Protein AF-A0A2G8KS24-F1 (afdb_monomer)

Structure (mmCIF, N/CA/C/O backbone):
data_AF-A0A2G8KS24-F1
#
_entry.id   AF-A0A2G8KS24-F1
#
loop_
_atom_site.group_PDB
_atom_site.id
_atom_site.type_symbol
_atom_site.label_atom_id
_atom_site.label_alt_id
_atom_site.label_comp_id
_atom_site.label_asym_id
_atom_site.label_entity_id
_atom_site.label_seq_id
_atom_site.pdbx_PDB_ins_code
_atom_site.Cartn_x
_atom_site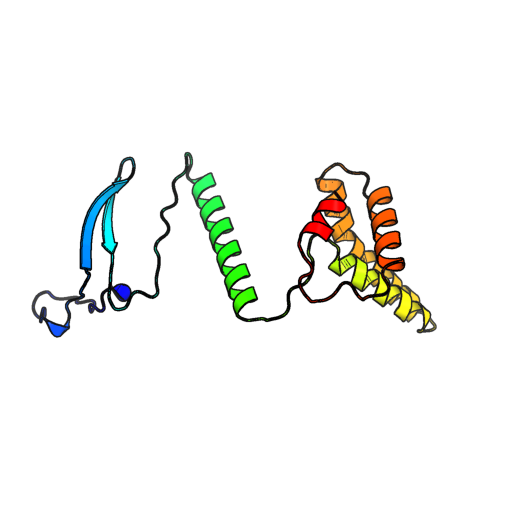.Cartn_y
_atom_site.Cartn_z
_atom_site.occupancy
_atom_site.B_iso_or_equiv
_atom_site.auth_seq_id
_atom_site.auth_comp_id
_atom_site.auth_asym_id
_atom_site.auth_atom_id
_atom_site.pdbx_PDB_model_num
ATOM 1 N N . MET A 1 1 ? 21.037 -9.238 -18.246 1.00 64.38 1 MET A N 1
ATOM 2 C CA . MET A 1 1 ? 21.876 -10.441 -18.460 1.00 64.38 1 MET A CA 1
ATOM 3 C C . MET A 1 1 ? 21.274 -11.702 -17.859 1.00 64.38 1 MET A C 1
ATOM 5 O O . MET A 1 1 ? 21.078 -12.634 -18.621 1.00 64.38 1 MET A O 1
ATOM 9 N N . GLN A 1 2 ? 20.904 -11.732 -16.567 1.00 81.25 2 GLN A N 1
ATOM 10 C CA . GLN A 1 2 ? 20.284 -12.927 -15.958 1.00 81.25 2 GLN A CA 1
ATOM 11 C C . GLN A 1 2 ? 19.044 -13.430 -16.716 1.00 81.25 2 GLN A C 1
ATOM 13 O O . GLN A 1 2 ? 18.922 -14.624 -16.936 1.00 81.25 2 GLN A O 1
ATOM 18 N N . ALA A 1 3 ? 18.172 -12.531 -17.190 1.00 85.44 3 ALA A N 1
ATOM 19 C CA . ALA A 1 3 ? 16.996 -12.914 -17.979 1.00 85.44 3 ALA A CA 1
ATOM 20 C C . ALA A 1 3 ? 17.349 -13.671 -19.278 1.00 85.44 3 ALA A C 1
ATOM 22 O O . ALA A 1 3 ? 16.632 -14.590 -19.663 1.00 85.44 3 ALA A O 1
ATOM 23 N N . CYS A 1 4 ? 18.466 -13.316 -19.922 1.00 86.19 4 CYS A N 1
ATOM 24 C CA . CYS A 1 4 ? 18.961 -13.959 -21.145 1.00 86.19 4 CYS A CA 1
ATOM 25 C C . CYS A 1 4 ? 19.867 -15.170 -20.860 1.00 86.19 4 CYS A C 1
ATOM 27 O O . CYS A 1 4 ? 20.240 -15.870 -21.792 1.00 86.19 4 CYS A O 1
ATOM 29 N N . GLY A 1 5 ? 20.259 -15.406 -19.602 1.00 86.31 5 GLY A N 1
ATOM 30 C CA . GLY A 1 5 ? 21.168 -16.491 -19.209 1.00 86.31 5 GLY A CA 1
ATOM 31 C C . GLY A 1 5 ? 22.657 -16.260 -19.508 1.00 86.31 5 GLY A C 1
ATOM 32 O O . GLY A 1 5 ? 23.452 -17.161 -19.278 1.00 86.31 5 GLY A O 1
ATOM 33 N N . GLY A 1 6 ? 23.048 -15.073 -19.987 1.00 88.12 6 GLY A N 1
ATOM 34 C CA . GLY A 1 6 ? 24.447 -14.758 -20.308 1.00 88.12 6 GLY A CA 1
ATOM 35 C C . GLY A 1 6 ? 25.299 -14.429 -19.076 1.00 88.12 6 GLY A C 1
ATOM 36 O O . GLY A 1 6 ? 24.795 -13.881 -18.088 1.00 88.12 6 GLY A O 1
ATOM 37 N N . ALA A 1 7 ? 26.601 -14.715 -19.152 1.00 87.50 7 ALA A N 1
ATOM 38 C CA . ALA A 1 7 ? 27.572 -14.421 -18.101 1.00 87.50 7 ALA A CA 1
ATOM 39 C C . ALA A 1 7 ? 28.288 -13.082 -18.349 1.00 87.50 7 ALA A C 1
ATOM 41 O O . ALA A 1 7 ? 28.687 -12.765 -19.467 1.00 87.50 7 ALA A O 1
ATOM 42 N N . ILE A 1 8 ? 28.488 -12.295 -17.286 1.00 88.69 8 ILE A N 1
ATOM 43 C CA . ILE A 1 8 ? 29.235 -11.033 -17.369 1.00 88.69 8 ILE A CA 1
ATOM 44 C C . ILE A 1 8 ? 30.724 -11.362 -17.517 1.00 88.69 8 ILE A C 1
ATOM 46 O O . ILE A 1 8 ? 31.313 -11.966 -16.623 1.00 88.69 8 ILE A O 1
ATOM 50 N N . GLN A 1 9 ? 31.327 -10.941 -18.627 1.00 87.94 9 GLN A N 1
ATOM 51 C CA . GLN A 1 9 ? 32.757 -11.096 -18.900 1.00 87.94 9 GLN A CA 1
ATOM 52 C C . GLN A 1 9 ? 33.467 -9.742 -18.825 1.00 87.94 9 GLN A C 1
ATOM 54 O O . GLN A 1 9 ? 32.938 -8.728 -19.276 1.00 87.94 9 GLN A O 1
ATOM 59 N N . THR A 1 10 ? 34.672 -9.723 -18.255 1.00 89.25 10 THR A N 1
ATOM 60 C CA . THR A 1 10 ? 35.507 -8.513 -18.128 1.00 89.25 10 THR A CA 1
ATOM 61 C C . THR A 1 10 ? 36.559 -8.394 -19.229 1.00 89.25 10 THR A C 1
ATOM 63 O O . THR A 1 10 ? 37.053 -7.298 -19.484 1.00 89.25 10 THR A O 1
ATOM 66 N N . SER A 1 11 ? 36.898 -9.505 -19.890 1.00 87.69 11 SER A N 1
ATOM 67 C CA . SER A 1 11 ? 37.830 -9.561 -21.016 1.00 87.69 11 SER A CA 1
ATOM 68 C C . SER A 1 11 ? 37.153 -10.182 -22.233 1.00 87.69 11 SER A C 1
ATOM 70 O O . SER A 1 11 ? 36.388 -11.135 -22.119 1.00 87.69 11 SER A O 1
ATOM 72 N N . VAL A 1 12 ? 37.481 -9.662 -23.413 1.00 85.06 12 VAL A N 1
ATOM 73 C CA . VAL A 1 12 ? 36.996 -10.173 -24.706 1.00 85.06 12 VAL A CA 1
ATOM 74 C C . VAL A 1 12 ? 37.672 -11.480 -25.130 1.00 85.06 12 VAL A C 1
ATOM 76 O O . VAL A 1 12 ? 37.197 -12.154 -26.036 1.00 85.06 12 VAL A O 1
ATOM 79 N N . GLN A 1 13 ? 38.773 -11.864 -24.477 1.00 83.50 13 GLN A N 1
ATOM 80 C CA . GLN A 1 13 ? 39.546 -13.059 -24.837 1.00 83.50 13 GLN A CA 1
ATOM 81 C C . GLN A 1 13 ? 38.841 -14.376 -24.468 1.00 83.50 13 GLN A C 1
ATOM 83 O O . GLN A 1 13 ? 39.182 -15.416 -25.020 1.00 83.50 13 GLN A O 1
ATOM 88 N N . SER A 1 14 ? 37.862 -14.339 -23.558 1.00 76.81 14 SER A N 1
ATOM 89 C CA . SER A 1 14 ? 37.116 -15.504 -23.062 1.00 76.81 14 SER A CA 1
ATOM 90 C C . SER A 1 14 ? 35.648 -15.517 -23.511 1.00 76.81 14 SER A C 1
ATOM 92 O O . SER A 1 14 ? 34.782 -15.998 -22.783 1.00 76.81 14 SER A O 1
ATOM 94 N N . MET A 1 15 ? 35.344 -14.976 -24.697 1.00 82.69 15 MET A N 1
ATOM 95 C CA . MET A 1 15 ? 34.001 -15.060 -25.282 1.00 82.69 15 MET A CA 1
ATOM 96 C C . MET A 1 15 ? 33.803 -16.403 -25.991 1.00 82.69 15 MET A C 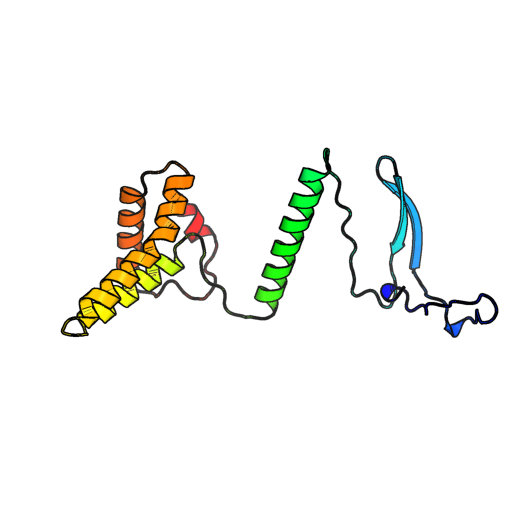1
ATOM 98 O O . MET A 1 15 ? 34.127 -16.551 -27.166 1.00 82.69 15 MET A O 1
ATOM 102 N N . THR A 1 16 ? 33.288 -17.382 -25.255 1.00 85.44 16 THR A N 1
ATOM 103 C CA . THR A 1 16 ? 32.816 -18.669 -25.782 1.00 85.44 16 THR A CA 1
ATOM 104 C C . THR A 1 16 ? 31.289 -18.684 -25.896 1.00 85.44 16 THR A C 1
ATOM 106 O O . THR A 1 16 ? 30.605 -17.901 -25.239 1.00 85.44 16 THR A O 1
ATOM 109 N N . ASP A 1 17 ? 30.728 -19.587 -26.699 1.00 86.38 17 ASP A N 1
ATOM 110 C CA . ASP A 1 17 ? 29.267 -19.683 -26.867 1.00 86.38 17 ASP A CA 1
ATOM 111 C C . ASP A 1 17 ? 28.541 -19.950 -25.535 1.00 86.38 17 ASP A C 1
ATOM 113 O O . ASP A 1 17 ? 27.443 -19.446 -25.312 1.00 86.38 17 ASP A O 1
ATOM 117 N N . ASP A 1 18 ? 29.199 -20.642 -24.600 1.00 85.25 18 ASP A N 1
ATOM 118 C CA . ASP A 1 18 ? 28.665 -20.961 -23.269 1.00 85.25 18 ASP A CA 1
ATOM 119 C C . ASP A 1 18 ? 28.390 -19.727 -22.394 1.00 85.25 18 ASP A C 1
ATOM 121 O O . ASP A 1 18 ? 27.628 -19.807 -21.430 1.00 85.25 18 ASP A O 1
ATOM 125 N N . VAL A 1 19 ? 29.033 -18.587 -22.680 1.00 88.12 19 VAL A N 1
ATOM 126 C CA . VAL A 1 19 ? 28.851 -17.352 -21.899 1.00 88.12 19 VAL A CA 1
ATOM 127 C C . VAL A 1 19 ? 27.799 -16.420 -22.501 1.00 88.12 19 VAL A C 1
ATOM 129 O O . VAL A 1 19 ? 27.430 -15.429 -21.862 1.00 88.12 19 VAL A O 1
ATOM 132 N N . LEU A 1 20 ? 27.306 -16.715 -23.708 1.00 88.69 20 LEU A N 1
ATOM 133 C CA . LEU A 1 20 ? 26.339 -15.881 -24.414 1.00 88.69 20 LEU A CA 1
ATOM 134 C C . LEU A 1 20 ? 24.914 -16.110 -23.898 1.00 88.69 20 LEU A C 1
ATOM 136 O O . LEU A 1 20 ? 24.508 -17.218 -23.560 1.00 88.69 20 LEU A O 1
ATOM 140 N N . GLY A 1 21 ? 24.139 -15.026 -23.836 1.00 89.56 21 GLY A N 1
ATOM 141 C CA . GLY A 1 21 ? 22.714 -15.085 -23.519 1.00 89.56 21 GLY A CA 1
ATOM 142 C C . GLY A 1 21 ? 21.862 -15.187 -24.781 1.00 89.56 21 GLY A C 1
ATOM 143 O O . GLY A 1 21 ? 22.246 -14.676 -25.829 1.00 89.56 21 GLY A O 1
ATOM 144 N N . MET A 1 22 ? 20.680 -15.785 -24.660 1.00 89.44 22 MET A N 1
ATOM 145 C CA . MET A 1 22 ? 19.711 -15.910 -25.750 1.00 89.44 22 MET A CA 1
ATOM 146 C C . MET A 1 22 ? 18.470 -15.049 -25.475 1.00 89.44 22 MET A C 1
ATOM 148 O O . MET A 1 22 ? 18.033 -14.916 -24.330 1.00 89.44 22 MET A O 1
ATOM 152 N N . CYS A 1 23 ? 17.899 -14.468 -26.525 1.00 92.06 23 CYS A N 1
ATOM 153 C CA . CYS A 1 23 ? 16.583 -13.830 -26.529 1.00 92.06 23 CYS A CA 1
ATOM 154 C C . CYS A 1 23 ? 15.890 -14.142 -27.856 1.00 92.06 23 CYS A C 1
ATOM 156 O O . CYS A 1 23 ? 16.566 -14.303 -28.871 1.00 92.06 23 CYS A O 1
ATOM 158 N N . GLU A 1 24 ? 14.564 -14.235 -27.852 1.00 92.69 24 GLU A N 1
ATOM 159 C CA . GLU A 1 24 ? 13.799 -14.480 -29.079 1.00 92.69 24 GLU A CA 1
ATOM 160 C C . GLU A 1 24 ? 13.837 -13.266 -30.006 1.00 92.69 24 GLU A C 1
ATOM 162 O O . GLU A 1 24 ? 14.062 -13.410 -31.206 1.00 92.69 24 GLU A O 1
ATOM 167 N N . ILE A 1 25 ? 13.636 -12.073 -29.443 1.00 92.56 25 ILE A N 1
ATOM 168 C CA . ILE A 1 25 ? 13.537 -10.832 -30.206 1.00 92.56 25 ILE A CA 1
ATOM 169 C C . ILE A 1 25 ? 14.421 -9.774 -29.547 1.00 92.56 25 ILE A C 1
ATOM 171 O O . ILE A 1 25 ? 14.385 -9.557 -28.330 1.00 92.56 25 ILE A O 1
ATOM 175 N N . PHE A 1 26 ? 15.217 -9.118 -30.385 1.00 93.69 26 PHE A N 1
ATOM 176 C CA . PHE A 1 26 ? 16.004 -7.946 -30.043 1.00 93.69 26 PHE A CA 1
ATOM 177 C C . PHE A 1 26 ? 15.635 -6.819 -31.002 1.00 93.69 26 PHE A C 1
ATOM 179 O O . PHE A 1 26 ? 15.861 -6.939 -32.208 1.00 93.69 26 PHE A O 1
ATOM 186 N N . GLU A 1 27 ? 15.079 -5.736 -30.466 1.00 94.19 27 GLU A N 1
ATOM 187 C CA . GLU A 1 27 ? 14.612 -4.595 -31.253 1.00 94.19 27 GLU A CA 1
ATOM 188 C C . GLU A 1 27 ? 15.056 -3.279 -30.606 1.00 94.19 27 GLU A C 1
ATOM 190 O O . GLU A 1 27 ? 14.979 -3.108 -29.388 1.00 94.19 27 GLU A O 1
ATOM 195 N N . GLU A 1 28 ? 15.536 -2.344 -31.429 1.00 94.81 28 GLU A N 1
ATOM 196 C CA . GLU A 1 28 ? 15.741 -0.956 -31.013 1.00 94.81 28 GLU A CA 1
ATOM 197 C C . GLU A 1 28 ? 14.448 -0.183 -31.290 1.00 94.81 28 GLU A C 1
ATOM 199 O O . GLU A 1 28 ? 14.085 0.046 -32.445 1.00 94.81 28 GLU A O 1
ATOM 204 N N . GLU A 1 29 ? 13.763 0.241 -30.232 1.00 94.06 29 GLU A N 1
ATOM 205 C CA . GLU A 1 29 ? 12.562 1.061 -30.334 1.00 94.06 29 GLU A CA 1
ATOM 206 C C . GLU A 1 29 ? 12.829 2.487 -29.855 1.00 94.06 29 GLU A C 1
ATOM 208 O O . GLU A 1 29 ? 13.441 2.727 -28.810 1.00 94.06 29 GLU A O 1
ATOM 213 N N . GLN A 1 30 ? 12.326 3.467 -30.606 1.00 93.25 30 GLN A N 1
ATOM 214 C CA . GLN A 1 30 ? 12.311 4.852 -30.156 1.00 93.25 30 GLN A CA 1
ATOM 215 C C . GLN A 1 30 ? 11.069 5.101 -29.301 1.00 93.25 30 GLN A C 1
ATOM 217 O O . GLN A 1 30 ? 9.942 5.129 -29.799 1.00 93.25 30 GLN A O 1
ATOM 222 N N . ILE A 1 31 ? 11.278 5.352 -28.012 1.00 89.69 31 ILE A N 1
ATOM 223 C CA . ILE A 1 31 ? 10.205 5.624 -27.061 1.00 89.69 31 ILE A CA 1
ATOM 224 C C . ILE A 1 31 ? 10.316 7.089 -26.634 1.00 89.69 31 ILE A C 1
ATOM 226 O O . ILE A 1 31 ? 11.056 7.456 -25.726 1.00 89.69 31 ILE A O 1
ATOM 230 N N . GLY A 1 32 ? 9.536 7.952 -27.288 1.00 87.62 32 GLY A N 1
ATOM 231 C CA . GLY A 1 32 ? 9.621 9.399 -27.079 1.00 87.62 32 GLY A CA 1
ATOM 232 C C . GLY A 1 32 ? 10.884 9.988 -27.715 1.00 87.62 32 GLY A C 1
ATOM 233 O O . GLY A 1 32 ? 11.095 9.846 -28.919 1.00 87.62 32 GLY A O 1
ATOM 234 N N . GLY A 1 33 ? 11.702 10.678 -26.919 1.00 87.38 33 GLY A N 1
ATOM 235 C CA . GLY A 1 33 ? 12.951 11.296 -27.384 1.00 87.38 33 GLY A CA 1
ATOM 236 C C . GLY A 1 33 ? 14.169 10.367 -27.370 1.00 87.38 33 GLY A C 1
ATOM 237 O O . GLY A 1 33 ? 15.195 10.718 -27.946 1.00 87.38 33 GLY A O 1
ATOM 238 N N . GLU A 1 34 ? 14.064 9.197 -26.739 1.00 90.62 34 GLU A N 1
ATOM 239 C CA . GLU A 1 34 ? 15.186 8.289 -26.486 1.00 90.62 34 GLU A CA 1
ATOM 240 C C . GLU A 1 34 ? 14.989 6.941 -27.188 1.00 90.62 34 GLU A C 1
ATOM 242 O O . GLU A 1 34 ? 13.868 6.553 -27.532 1.00 90.62 34 GLU A O 1
ATOM 247 N N . ARG A 1 35 ? 16.096 6.228 -27.417 1.00 94.12 35 ARG A N 1
ATOM 248 C CA . ARG A 1 35 ? 16.104 4.894 -28.025 1.00 94.12 35 ARG A CA 1
ATOM 249 C C . ARG A 1 35 ? 16.402 3.838 -26.976 1.00 94.12 35 ARG A C 1
ATOM 251 O O . ARG A 1 35 ? 17.339 3.987 -26.194 1.00 94.12 35 ARG A O 1
ATOM 258 N N . PHE A 1 36 ? 15.621 2.768 -26.998 1.00 93.62 36 PHE A N 1
ATOM 259 C CA . PHE A 1 36 ? 15.719 1.652 -26.072 1.00 93.62 36 PHE A CA 1
ATOM 260 C C . PHE A 1 36 ? 15.987 0.367 -26.840 1.00 93.62 36 PHE A C 1
ATOM 262 O O . PHE A 1 36 ? 15.330 0.077 -27.833 1.00 93.62 36 PHE A O 1
ATOM 269 N N . ASN A 1 37 ? 16.924 -0.425 -26.330 1.00 93.69 37 ASN A N 1
ATOM 270 C CA . ASN A 1 37 ? 17.190 -1.770 -26.818 1.00 93.69 37 ASN A CA 1
ATOM 271 C C . ASN A 1 37 ? 16.362 -2.760 -25.999 1.00 93.69 37 ASN A C 1
ATOM 273 O O . ASN A 1 37 ? 16.658 -3.006 -24.825 1.00 93.69 37 ASN A O 1
ATOM 277 N N . LEU A 1 38 ? 15.306 -3.292 -26.606 1.00 91.94 38 LEU A N 1
ATOM 278 C CA . LEU A 1 38 ? 14.361 -4.194 -25.970 1.00 91.94 38 LEU A CA 1
ATOM 279 C C . LEU A 1 38 ? 14.742 -5.643 -26.265 1.00 91.94 38 LEU A C 1
ATOM 281 O O . LEU A 1 38 ? 14.893 -6.053 -27.412 1.00 91.94 38 LEU A O 1
ATOM 285 N N . PHE A 1 39 ? 14.871 -6.421 -25.195 1.00 92.31 39 PHE A N 1
ATOM 286 C CA . PHE A 1 39 ? 15.094 -7.860 -25.248 1.00 92.31 39 PHE A CA 1
ATOM 287 C C . PHE A 1 39 ? 13.808 -8.540 -24.787 1.00 92.31 39 PHE A C 1
ATOM 289 O O . PHE A 1 39 ? 13.420 -8.390 -23.624 1.00 92.31 39 PHE A O 1
ATOM 296 N N . THR A 1 40 ? 13.142 -9.272 -25.677 1.00 90.38 40 THR A N 1
ATOM 297 C CA . THR A 1 40 ? 11.907 -9.999 -25.355 1.00 90.38 40 THR A CA 1
ATOM 298 C C . THR A 1 40 ? 12.050 -11.494 -25.651 1.00 90.38 40 THR A C 1
ATOM 300 O O . THR A 1 40 ? 12.942 -11.929 -26.383 1.00 90.38 40 THR A O 1
ATOM 303 N N . GLY A 1 41 ? 11.233 -12.306 -24.972 1.00 88.25 41 GLY A N 1
ATOM 304 C CA . GLY A 1 41 ? 11.303 -13.768 -25.065 1.00 88.25 41 GLY A CA 1
ATOM 305 C C . GLY A 1 41 ? 12.613 -14.362 -24.536 1.00 88.25 41 GLY A C 1
ATOM 306 O O . GLY A 1 41 ? 13.179 -15.279 -25.120 1.00 88.25 41 GLY A O 1
ATOM 307 N N . CYS A 1 42 ? 13.165 -13.819 -23.448 1.00 89.81 42 CYS A N 1
ATOM 308 C CA . CYS A 1 42 ? 14.378 -14.387 -22.862 1.00 89.81 42 CYS A CA 1
ATOM 309 C C . CYS A 1 42 ? 14.042 -15.665 -22.055 1.00 89.81 42 CYS A C 1
ATOM 311 O O . CYS A 1 42 ? 13.155 -15.625 -21.198 1.00 89.81 42 CYS A O 1
ATOM 313 N N . PRO A 1 43 ? 14.764 -16.786 -22.244 1.00 86.44 43 PRO A N 1
ATOM 314 C CA . PRO A 1 43 ? 14.376 -18.099 -21.717 1.00 86.44 43 PRO A CA 1
ATOM 315 C C . PRO A 1 43 ? 14.439 -18.202 -20.186 1.00 86.44 43 PRO A C 1
ATOM 317 O O . PRO A 1 43 ? 13.749 -19.027 -19.591 1.00 86.44 43 PRO A O 1
ATOM 320 N N . GLN A 1 44 ? 15.244 -17.365 -19.525 1.00 87.06 44 GLN A N 1
ATOM 321 C CA . GLN A 1 44 ? 15.339 -17.302 -18.061 1.00 87.06 44 GLN A CA 1
ATOM 322 C C . GLN A 1 44 ? 14.617 -16.076 -17.477 1.00 87.06 44 GLN A C 1
ATOM 324 O O . GLN A 1 44 ? 14.842 -15.713 -16.318 1.00 87.06 44 GLN A O 1
ATOM 329 N N . ALA A 1 45 ? 13.754 -15.410 -18.253 1.00 86.38 45 ALA A N 1
ATOM 330 C CA . ALA A 1 45 ? 13.044 -14.224 -17.799 1.00 86.38 45 ALA A CA 1
ATOM 331 C C . ALA A 1 45 ? 12.107 -14.547 -16.623 1.00 86.38 45 ALA A C 1
ATOM 333 O O . ALA A 1 45 ? 11.051 -15.154 -16.769 1.00 86.38 45 ALA A O 1
ATOM 334 N N . LYS A 1 46 ? 12.488 -14.075 -15.435 1.00 86.56 46 LYS A N 1
ATOM 335 C CA . LYS A 1 46 ? 11.608 -13.931 -14.258 1.00 86.56 46 LYS A CA 1
ATOM 336 C C . LYS A 1 46 ? 11.364 -12.459 -13.921 1.00 86.56 46 LYS A C 1
ATOM 338 O O . LYS A 1 46 ? 10.960 -12.120 -12.813 1.00 86.56 46 LYS A O 1
ATOM 343 N N . THR A 1 47 ? 11.691 -11.585 -14.864 1.00 84.44 47 THR A N 1
ATOM 344 C CA . THR A 1 47 ? 11.745 -10.136 -14.709 1.00 84.44 47 THR A CA 1
ATOM 345 C C . THR A 1 47 ? 10.875 -9.492 -15.771 1.00 84.44 47 THR A C 1
ATOM 347 O O . THR A 1 47 ? 10.872 -9.940 -16.915 1.00 84.44 47 THR A O 1
ATOM 350 N N . CYS A 1 48 ? 10.195 -8.415 -15.405 1.00 88.12 48 CYS A N 1
ATOM 351 C CA . CYS A 1 48 ? 9.561 -7.500 -16.344 1.00 88.12 48 CYS A CA 1
ATOM 352 C C . CYS A 1 48 ? 10.168 -6.107 -16.154 1.00 88.12 48 CYS A C 1
ATOM 354 O O . CYS A 1 48 ? 10.622 -5.776 -15.056 1.00 88.12 48 CYS A O 1
ATOM 356 N N . THR A 1 49 ? 10.183 -5.310 -17.219 1.00 90.25 49 THR A N 1
ATOM 357 C CA . THR A 1 49 ? 10.648 -3.921 -17.188 1.00 90.25 49 THR A CA 1
ATOM 358 C C . THR A 1 49 ? 9.459 -3.015 -17.466 1.00 90.25 49 THR A C 1
ATOM 360 O O . THR A 1 49 ? 8.783 -3.174 -18.479 1.00 90.25 49 THR A O 1
ATOM 363 N N . LEU A 1 50 ? 9.192 -2.082 -16.555 1.00 91.00 50 LEU A N 1
ATOM 364 C CA . LEU A 1 50 ? 8.127 -1.091 -16.683 1.00 91.00 50 LEU A CA 1
ATOM 365 C C . LEU A 1 50 ? 8.775 0.255 -17.009 1.00 91.00 50 LEU A C 1
ATOM 367 O O . LEU A 1 50 ? 9.589 0.749 -16.234 1.00 91.00 50 LEU A O 1
ATOM 371 N N . ILE A 1 51 ? 8.437 0.828 -18.164 1.00 91.31 51 ILE A N 1
ATOM 372 C CA . ILE A 1 51 ? 8.971 2.122 -18.604 1.00 91.31 51 ILE A CA 1
ATOM 373 C C . ILE A 1 51 ? 7.988 3.213 -18.181 1.00 91.31 51 ILE A C 1
ATOM 375 O O . ILE A 1 51 ? 6.878 3.301 -18.711 1.00 91.31 51 ILE A O 1
ATOM 379 N N . LEU A 1 52 ? 8.395 4.042 -17.219 1.00 91.88 52 LEU A N 1
ATOM 380 C CA . LEU A 1 52 ? 7.607 5.175 -16.739 1.00 91.88 52 LEU A CA 1
ATOM 381 C C . LEU A 1 52 ? 7.931 6.425 -17.557 1.00 91.88 52 LEU A C 1
ATOM 383 O O . LEU A 1 52 ? 9.093 6.753 -17.777 1.00 91.88 52 LEU A O 1
ATOM 387 N N . ARG A 1 53 ? 6.893 7.138 -17.999 1.00 91.00 53 ARG A N 1
ATOM 388 C CA . ARG A 1 53 ? 7.025 8.412 -18.715 1.00 91.00 53 ARG A CA 1
ATOM 389 C C . ARG A 1 53 ? 6.124 9.451 -18.073 1.00 91.00 53 ARG A C 1
ATOM 391 O O . ARG A 1 53 ? 4.957 9.173 -17.813 1.00 91.00 53 ARG A O 1
ATOM 398 N N . GLY A 1 54 ? 6.651 10.650 -17.862 1.00 89.00 54 GLY A N 1
ATOM 399 C CA . GLY A 1 54 ? 5.933 11.758 -17.240 1.00 89.00 54 GLY A CA 1
ATOM 400 C C . GLY A 1 54 ? 6.486 13.108 -17.685 1.00 89.00 54 GLY A C 1
ATOM 401 O O . GLY A 1 54 ? 7.574 13.184 -18.247 1.00 89.00 54 GLY A O 1
ATOM 402 N N . GLY A 1 55 ? 5.712 14.173 -17.466 1.00 87.44 55 GLY A N 1
ATOM 403 C CA . GLY A 1 55 ? 6.066 15.528 -17.909 1.00 87.44 55 GLY A CA 1
ATOM 404 C C . GLY A 1 55 ? 7.112 16.241 -17.044 1.00 87.44 55 GLY A C 1
ATOM 405 O O . GLY A 1 55 ? 7.702 17.213 -17.500 1.00 87.44 55 GLY A O 1
ATOM 406 N N . ALA A 1 56 ? 7.347 15.773 -15.815 1.00 92.94 56 ALA A N 1
ATOM 407 C CA . ALA A 1 56 ? 8.404 16.271 -14.937 1.00 92.94 56 ALA A CA 1
ATOM 408 C C . ALA A 1 56 ? 8.988 15.127 -14.102 1.00 92.94 56 ALA A C 1
ATOM 410 O O . ALA A 1 56 ? 8.262 14.205 -13.723 1.00 92.94 56 ALA A O 1
ATOM 411 N N . GLU A 1 57 ? 10.278 15.225 -13.782 1.00 91.69 57 GLU A N 1
ATOM 412 C CA . GLU A 1 57 ? 11.035 14.228 -13.010 1.00 91.69 57 GLU A CA 1
ATOM 413 C C . GLU A 1 57 ? 10.362 13.899 -11.670 1.00 91.69 57 GLU A C 1
ATOM 415 O O . GLU A 1 57 ? 10.151 12.735 -11.350 1.00 91.69 57 GLU A O 1
ATOM 420 N N . GLN A 1 58 ? 9.867 14.918 -10.964 1.00 93.38 58 GLN A N 1
ATOM 421 C CA . GLN A 1 58 ? 9.173 14.771 -9.678 1.00 93.38 58 GLN A CA 1
ATOM 422 C C . GLN A 1 58 ? 7.934 13.860 -9.763 1.00 93.38 58 GLN A C 1
ATOM 424 O O . GLN A 1 58 ? 7.659 13.096 -8.839 1.00 93.38 58 GLN A O 1
ATOM 429 N N . PHE A 1 59 ? 7.183 13.918 -10.870 1.00 93.69 59 PHE A N 1
ATOM 430 C CA . PHE A 1 59 ? 6.024 13.045 -11.072 1.00 93.69 59 PHE A CA 1
ATOM 431 C C . PHE A 1 59 ? 6.440 11.614 -11.402 1.00 93.69 59 PHE A C 1
ATOM 433 O O . PHE A 1 59 ? 5.746 10.677 -11.011 1.00 93.69 59 PHE A O 1
ATOM 440 N N . ILE A 1 60 ? 7.553 11.437 -12.119 1.00 94.50 60 ILE A N 1
ATOM 441 C CA . ILE A 1 60 ? 8.092 10.111 -12.438 1.00 94.50 60 ILE A CA 1
ATOM 442 C C . ILE A 1 60 ? 8.578 9.439 -11.155 1.00 94.50 60 ILE A C 1
ATOM 444 O O . ILE A 1 60 ? 8.184 8.306 -10.901 1.00 94.50 60 ILE A O 1
ATOM 448 N N . GLU A 1 61 ? 9.328 10.154 -10.314 1.00 94.38 61 GLU A N 1
ATOM 449 C CA . GLU A 1 61 ? 9.768 9.649 -9.010 1.00 94.38 61 GLU A CA 1
ATOM 450 C C . GLU A 1 61 ? 8.588 9.245 -8.116 1.00 94.38 61 GLU A C 1
ATOM 452 O O . GLU A 1 61 ? 8.608 8.192 -7.480 1.00 94.38 61 GLU A O 1
ATOM 457 N N . GLU A 1 62 ? 7.531 10.060 -8.067 1.00 94.69 62 GLU A N 1
ATOM 458 C CA . GLU A 1 62 ? 6.341 9.732 -7.277 1.00 94.69 62 GLU A CA 1
ATOM 459 C C . GLU A 1 62 ? 5.571 8.536 -7.851 1.00 94.69 62 GLU A C 1
ATOM 461 O O . GLU A 1 62 ? 5.063 7.693 -7.105 1.00 94.69 62 GLU A O 1
ATOM 466 N N . THR A 1 63 ? 5.527 8.418 -9.179 1.00 95.44 63 THR A N 1
ATOM 467 C CA . THR A 1 63 ? 4.923 7.269 -9.863 1.00 95.44 63 THR A CA 1
ATOM 468 C C . THR A 1 63 ? 5.719 5.994 -9.595 1.00 95.44 63 THR A C 1
ATOM 470 O O . THR A 1 63 ? 5.121 4.953 -9.329 1.00 95.44 63 THR A O 1
ATOM 473 N N . GLU A 1 64 ? 7.052 6.061 -9.618 1.00 95.19 64 GLU A N 1
ATOM 474 C CA . GLU A 1 64 ? 7.931 4.940 -9.286 1.00 95.19 64 GLU A CA 1
ATOM 475 C C . GLU A 1 64 ? 7.693 4.465 -7.850 1.00 95.19 64 GLU A C 1
ATOM 477 O O . GLU A 1 64 ? 7.454 3.274 -7.634 1.00 95.19 64 GLU A O 1
ATOM 482 N N . ARG A 1 65 ? 7.672 5.393 -6.882 1.00 96.00 65 ARG A N 1
ATOM 483 C CA . ARG A 1 65 ? 7.366 5.085 -5.475 1.00 96.00 65 ARG A CA 1
ATOM 484 C C . ARG A 1 65 ? 5.995 4.424 -5.328 1.00 96.00 65 ARG A C 1
ATOM 486 O O . ARG A 1 65 ? 5.889 3.349 -4.739 1.00 96.00 65 ARG A O 1
ATOM 493 N N . SER A 1 66 ? 4.965 5.010 -5.937 1.00 96.44 66 SER A N 1
ATOM 494 C CA . SER A 1 66 ? 3.592 4.488 -5.893 1.00 96.44 66 SER A CA 1
ATOM 495 C C . SER A 1 66 ? 3.479 3.083 -6.493 1.00 96.44 66 SER A C 1
ATOM 497 O O . SER A 1 66 ? 2.818 2.202 -5.936 1.00 96.44 66 SER A O 1
ATOM 499 N N . LEU A 1 67 ? 4.140 2.848 -7.628 1.00 96.12 67 LEU A N 1
ATOM 500 C CA . LEU A 1 67 ? 4.144 1.556 -8.306 1.00 96.12 67 LEU A CA 1
ATOM 501 C C . LEU A 1 67 ? 4.892 0.497 -7.492 1.00 96.12 67 LEU A C 1
ATOM 503 O O . LEU A 1 67 ? 4.425 -0.637 -7.371 1.00 96.12 67 LEU A O 1
ATOM 507 N N . HIS 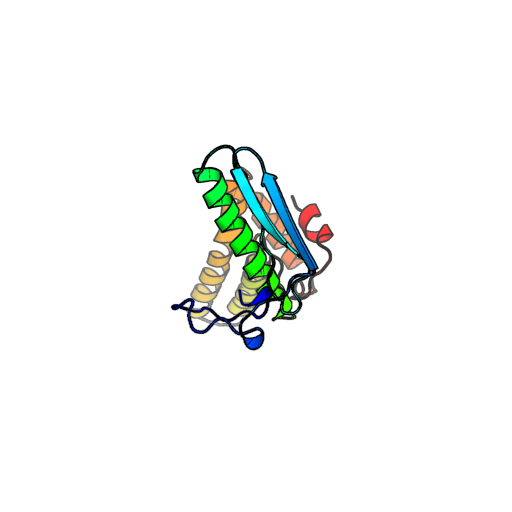A 1 68 ? 6.030 0.870 -6.908 1.00 95.19 68 HIS A N 1
ATOM 508 C CA . HIS A 1 68 ? 6.788 0.002 -6.021 1.00 95.19 68 HIS A CA 1
ATOM 509 C C . HIS A 1 68 ? 5.937 -0.440 -4.820 1.00 95.19 68 HIS A C 1
ATOM 511 O O . HIS A 1 68 ? 5.857 -1.638 -4.529 1.00 95.19 68 HIS A O 1
ATOM 517 N N . ASP A 1 69 ? 5.239 0.490 -4.168 1.00 95.06 69 ASP A N 1
ATOM 518 C CA . ASP A 1 69 ? 4.366 0.184 -3.033 1.00 95.06 69 ASP A CA 1
ATOM 519 C C . ASP A 1 69 ? 3.204 -0.734 -3.432 1.00 95.06 69 ASP A C 1
ATOM 521 O O . ASP A 1 69 ? 2.932 -1.726 -2.745 1.00 95.06 69 ASP A O 1
ATOM 525 N N . ALA A 1 70 ? 2.577 -0.487 -4.585 1.00 94.50 70 ALA A N 1
ATOM 526 C CA . ALA A 1 70 ? 1.520 -1.343 -5.118 1.00 94.50 70 ALA A CA 1
ATOM 527 C C . ALA A 1 70 ? 2.008 -2.783 -5.362 1.00 94.50 70 ALA A C 1
ATOM 529 O O . ALA A 1 70 ? 1.374 -3.744 -4.915 1.00 94.50 70 ALA A O 1
ATOM 530 N N . ILE A 1 71 ? 3.169 -2.951 -6.006 1.00 94.19 71 ILE A N 1
ATOM 531 C CA . ILE A 1 71 ? 3.776 -4.269 -6.247 1.00 94.19 71 ILE A CA 1
ATOM 532 C C . ILE A 1 71 ? 4.079 -4.970 -4.919 1.00 94.19 71 ILE A C 1
ATOM 534 O O . ILE A 1 71 ? 3.824 -6.170 -4.772 1.00 94.19 71 ILE A O 1
ATOM 538 N N . MET A 1 72 ? 4.591 -4.240 -3.928 1.00 93.00 72 MET A N 1
ATOM 539 C CA . MET A 1 72 ? 4.893 -4.799 -2.611 1.00 93.00 72 MET A CA 1
ATOM 540 C C . MET A 1 72 ? 3.634 -5.254 -1.867 1.00 93.00 72 MET A C 1
ATOM 542 O O . MET A 1 72 ? 3.668 -6.310 -1.228 1.00 93.00 72 MET A O 1
ATOM 546 N N . ILE A 1 73 ? 2.521 -4.523 -1.971 1.00 90.62 73 ILE A N 1
ATOM 547 C CA . ILE A 1 73 ? 1.232 -4.923 -1.387 1.00 90.62 73 ILE A CA 1
A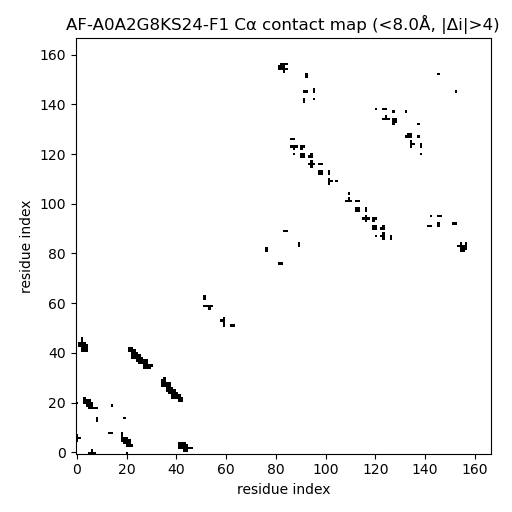TOM 548 C C . ILE A 1 73 ? 0.718 -6.198 -2.056 1.00 90.62 73 ILE A C 1
ATOM 550 O O . ILE A 1 73 ? 0.404 -7.160 -1.355 1.00 90.62 73 ILE A O 1
ATOM 554 N N . VAL A 1 74 ? 0.707 -6.257 -3.391 1.00 90.75 74 VAL A N 1
ATOM 555 C CA . VAL A 1 74 ? 0.272 -7.453 -4.134 1.00 90.75 74 VAL A CA 1
ATOM 556 C C . VAL A 1 74 ? 1.150 -8.654 -3.784 1.00 90.75 74 VAL A C 1
ATOM 558 O O . VAL A 1 74 ? 0.647 -9.737 -3.499 1.00 90.75 74 VAL A O 1
ATOM 561 N N . ARG A 1 75 ? 2.469 -8.464 -3.699 1.00 90.25 75 ARG A N 1
ATOM 562 C CA . ARG A 1 75 ? 3.403 -9.516 -3.282 1.00 90.25 75 ARG A CA 1
ATOM 563 C C . ARG A 1 75 ? 3.120 -10.023 -1.867 1.00 90.25 75 ARG A C 1
ATOM 565 O O . ARG A 1 75 ? 3.278 -11.216 -1.616 1.00 90.25 75 ARG A O 1
ATOM 572 N N . ARG A 1 76 ? 2.748 -9.141 -0.932 1.00 86.81 76 ARG A N 1
ATOM 573 C CA . ARG A 1 76 ? 2.356 -9.528 0.434 1.00 86.81 76 ARG A CA 1
ATOM 574 C C . ARG A 1 76 ? 1.019 -10.266 0.440 1.00 86.81 76 ARG A C 1
ATOM 576 O O . ARG A 1 76 ? 0.919 -11.277 1.122 1.00 86.81 76 ARG A O 1
ATOM 583 N N . ALA A 1 77 ? 0.050 -9.812 -0.350 1.00 86.50 77 ALA A N 1
ATOM 584 C CA . ALA A 1 77 ? -1.253 -10.456 -0.488 1.00 86.50 77 ALA A CA 1
ATOM 585 C C . ALA A 1 77 ? -1.154 -11.857 -1.116 1.00 86.50 77 ALA A C 1
ATOM 587 O O . ALA A 1 77 ? -1.853 -12.761 -0.696 1.00 86.50 77 ALA A O 1
ATOM 588 N N . ILE A 1 78 ? -0.238 -12.081 -2.064 1.00 86.81 78 ILE A N 1
ATOM 589 C CA . ILE A 1 78 ? 0.001 -13.421 -2.633 1.00 86.81 78 ILE A CA 1
ATOM 590 C C . ILE A 1 78 ? 0.636 -14.374 -1.6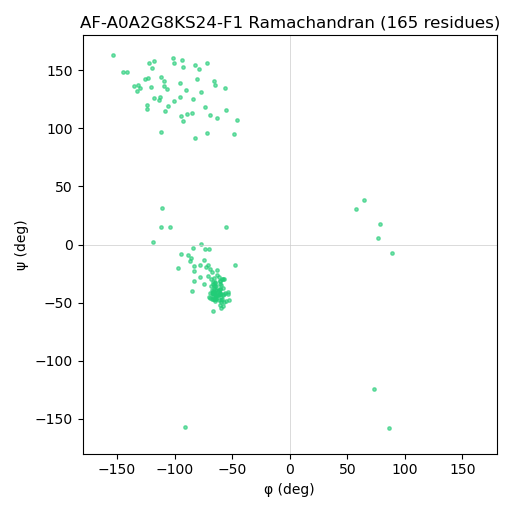05 1.00 86.81 78 ILE A C 1
ATOM 592 O O . ILE A 1 78 ? 0.446 -15.583 -1.680 1.00 86.81 78 ILE A O 1
ATOM 596 N N . LYS A 1 79 ? 1.422 -13.852 -0.655 1.00 87.31 79 LYS A N 1
ATOM 597 C CA . LYS A 1 79 ? 2.076 -14.666 0.384 1.00 87.31 79 LYS A CA 1
ATOM 598 C C . LYS A 1 79 ? 1.177 -14.972 1.583 1.00 87.31 79 LYS A C 1
ATOM 600 O O . LYS A 1 79 ? 1.466 -15.925 2.300 1.00 87.31 79 LYS A O 1
ATOM 605 N N . ASN A 1 80 ? 0.152 -14.155 1.818 1.00 81.56 80 ASN A N 1
ATOM 606 C CA . ASN A 1 80 ? -0.722 -14.238 2.981 1.00 81.56 80 ASN A CA 1
ATOM 607 C C . ASN A 1 80 ? -2.182 -14.363 2.529 1.00 81.56 80 ASN A C 1
ATOM 609 O O . ASN A 1 80 ? -2.720 -13.427 1.949 1.00 81.56 80 ASN A O 1
ATOM 613 N N . ASP A 1 81 ? -2.863 -15.445 2.904 1.00 75.69 81 ASP A N 1
ATOM 614 C CA . ASP A 1 81 ? -4.260 -15.694 2.500 1.00 75.69 81 ASP A CA 1
ATOM 615 C C . ASP A 1 81 ? -5.305 -14.814 3.221 1.00 75.69 81 ASP A C 1
ATOM 617 O O . ASP A 1 81 ? -6.501 -14.897 2.938 1.00 75.69 81 ASP A O 1
ATOM 621 N N . ALA A 1 82 ? -4.880 -13.981 4.176 1.00 79.06 82 ALA A N 1
ATOM 622 C CA . ALA A 1 82 ? -5.758 -13.120 4.963 1.00 79.06 82 ALA A CA 1
ATOM 623 C C . ALA A 1 82 ? -5.517 -11.641 4.643 1.00 79.06 82 ALA A C 1
ATOM 625 O O . ALA A 1 82 ? -4.396 -11.137 4.750 1.00 79.06 82 ALA A O 1
ATOM 626 N N . VAL A 1 83 ? -6.595 -10.936 4.303 1.00 79.88 83 VAL A N 1
ATOM 627 C CA . VAL A 1 83 ? -6.603 -9.500 4.005 1.00 79.88 83 VAL A CA 1
ATOM 628 C C . VAL A 1 83 ? -7.751 -8.859 4.780 1.00 79.88 83 VAL A C 1
ATOM 630 O O . VAL A 1 83 ? -8.846 -9.415 4.853 1.00 79.88 83 VAL A O 1
ATOM 633 N N . VAL A 1 84 ? -7.494 -7.694 5.371 1.00 82.81 84 VAL A N 1
ATOM 634 C CA . VAL A 1 84 ? -8.476 -6.920 6.144 1.00 82.81 84 VAL A CA 1
ATOM 635 C C . VAL A 1 84 ? -9.060 -5.777 5.325 1.00 82.81 84 VAL A C 1
ATOM 637 O O . VAL A 1 84 ? -8.428 -5.276 4.395 1.00 82.81 84 VAL A O 1
ATOM 640 N N . ALA A 1 85 ? -10.255 -5.331 5.710 1.00 81.12 85 ALA A N 1
ATOM 641 C CA . ALA A 1 85 ? -10.825 -4.094 5.197 1.00 81.12 85 ALA A CA 1
ATOM 642 C C . ALA A 1 85 ? -9.985 -2.880 5.638 1.00 81.12 85 ALA A C 1
ATOM 644 O O . ALA A 1 85 ? -9.559 -2.792 6.790 1.00 81.12 85 ALA A O 1
ATOM 645 N N . GLY A 1 86 ? -9.752 -1.950 4.709 1.00 85.00 86 GLY A N 1
ATOM 646 C CA . GLY A 1 86 ? -9.024 -0.704 4.958 1.00 85.00 86 GLY A CA 1
ATOM 647 C C . GLY A 1 86 ? -9.932 0.455 5.380 1.00 85.00 86 GLY A C 1
ATOM 648 O O . GLY A 1 86 ? -11.033 0.256 5.888 1.00 85.00 86 GLY A O 1
ATOM 649 N N . GLY A 1 87 ? -9.453 1.685 5.159 1.00 83.56 87 GLY A N 1
ATOM 650 C CA . GLY A 1 87 ? -10.228 2.926 5.311 1.00 83.56 87 GLY A CA 1
ATOM 651 C C . GLY A 1 87 ? -10.843 3.146 6.697 1.00 83.56 87 GLY A C 1
ATOM 652 O O . GLY A 1 87 ? -11.912 3.739 6.807 1.00 83.56 87 GLY A O 1
ATOM 653 N N . GLY A 1 88 ? -10.196 2.654 7.754 1.00 85.94 88 GLY A N 1
ATOM 654 C CA . GLY A 1 88 ? -10.670 2.816 9.125 1.00 85.94 88 GLY A CA 1
ATOM 655 C C . GLY A 1 88 ? -11.616 1.719 9.622 1.00 85.94 88 GLY A C 1
ATOM 656 O O . GLY A 1 88 ? -11.952 1.721 10.803 1.00 85.94 88 GLY A O 1
ATOM 657 N N . ALA A 1 89 ? -12.069 0.788 8.770 1.00 86.69 89 ALA A N 1
ATOM 658 C CA . ALA A 1 89 ? -13.028 -0.243 9.182 1.00 86.69 89 ALA A CA 1
ATOM 659 C C . ALA A 1 89 ? -12.435 -1.221 10.204 1.00 86.69 89 ALA A C 1
ATOM 661 O O . ALA A 1 89 ? -13.101 -1.579 11.177 1.00 86.69 89 ALA A O 1
ATOM 662 N N . ILE A 1 90 ? -11.172 -1.619 10.026 1.00 89.19 90 ILE A N 1
ATOM 663 C CA . ILE A 1 90 ? -10.497 -2.501 10.980 1.00 89.19 90 ILE A CA 1
ATOM 664 C C . ILE A 1 90 ? -10.271 -1.800 12.326 1.00 89.19 90 ILE A C 1
ATOM 666 O O . ILE A 1 90 ? -10.498 -2.395 13.376 1.00 89.19 90 ILE A O 1
ATOM 670 N N . GLU A 1 91 ? -9.916 -0.514 12.322 1.00 91.50 91 GLU A N 1
ATOM 671 C CA . GLU A 1 91 ? -9.767 0.286 13.537 1.00 91.50 91 GLU A CA 1
ATOM 672 C C . GLU A 1 91 ? -11.096 0.436 14.289 1.00 91.50 91 GLU A C 1
ATOM 674 O O . GLU A 1 91 ? -11.114 0.355 15.520 1.00 91.50 91 GLU A O 1
ATOM 679 N N . MET A 1 92 ? -12.210 0.605 13.567 1.00 89.56 92 MET A N 1
ATOM 680 C CA . MET A 1 92 ? -13.551 0.656 14.156 1.00 89.56 92 MET A CA 1
ATOM 681 C C . MET A 1 92 ? -13.954 -0.682 14.786 1.00 89.56 92 MET A C 1
ATOM 683 O O . MET A 1 92 ? -14.476 -0.689 15.905 1.00 89.56 92 MET A O 1
ATOM 687 N N . GLU A 1 93 ? -13.667 -1.804 14.123 1.00 89.25 93 GLU A N 1
ATOM 688 C CA . GLU A 1 93 ? -13.980 -3.136 14.650 1.00 89.25 93 GLU A CA 1
ATOM 689 C C . GLU A 1 93 ? -13.143 -3.464 15.895 1.00 89.25 93 GLU A C 1
ATOM 691 O O . GLU A 1 93 ? -13.680 -3.890 16.920 1.00 89.25 93 GLU A O 1
ATOM 696 N N . ILE A 1 94 ? -11.837 -3.174 15.870 1.00 91.44 94 ILE A N 1
ATOM 697 C CA . ILE A 1 94 ? -10.967 -3.358 17.039 1.00 91.44 94 ILE A CA 1
ATOM 698 C C . ILE A 1 94 ? -11.400 -2.423 18.179 1.00 91.44 94 ILE A C 1
ATOM 700 O O . ILE A 1 94 ? -11.426 -2.837 19.340 1.00 91.44 94 ILE A O 1
ATOM 704 N N . SER A 1 95 ? -11.791 -1.179 17.877 1.00 92.88 95 SER A N 1
ATOM 705 C CA . SER A 1 95 ? -12.313 -0.240 18.877 1.00 92.88 95 SER A CA 1
ATOM 706 C C . SER A 1 95 ? -13.566 -0.781 19.572 1.00 92.88 95 SER A C 1
ATOM 708 O O . SER A 1 95 ? -13.659 -0.731 20.802 1.00 92.88 95 SER A O 1
ATOM 710 N N . LYS A 1 96 ? -14.515 -1.342 18.811 1.00 90.88 96 LYS A N 1
ATOM 711 C CA . LYS A 1 96 ? -15.715 -2.001 19.348 1.00 90.88 96 LYS A CA 1
ATOM 712 C C . LYS A 1 96 ? -15.334 -3.172 20.254 1.00 90.88 96 LYS A C 1
ATOM 714 O O . LYS A 1 96 ? -15.704 -3.167 21.427 1.00 90.88 96 LYS A O 1
ATOM 719 N N . TYR A 1 97 ? -14.536 -4.111 19.747 1.00 91.88 97 TYR A N 1
ATOM 720 C CA . TYR A 1 97 ? -14.110 -5.290 20.502 1.00 91.88 97 TYR A CA 1
ATOM 721 C C . TYR A 1 97 ? -13.434 -4.911 21.827 1.00 91.88 97 TYR A C 1
ATOM 723 O O . TYR A 1 97 ? -13.803 -5.402 22.893 1.00 91.88 97 TYR A O 1
ATOM 731 N N . LEU A 1 98 ? -12.485 -3.972 21.792 1.00 93.31 98 LEU A N 1
ATOM 732 C CA . LEU A 1 98 ? -11.783 -3.520 22.992 1.00 93.31 98 LEU A CA 1
ATOM 733 C C . LEU A 1 98 ? -12.694 -2.779 23.974 1.00 93.31 98 LEU A C 1
ATOM 735 O O . LEU A 1 98 ? -12.490 -2.888 25.183 1.00 93.31 98 LEU A O 1
ATOM 739 N N . ARG A 1 99 ? -13.713 -2.051 23.500 1.00 91.25 99 ARG A N 1
ATOM 740 C CA . ARG A 1 99 ? -14.721 -1.450 24.388 1.00 91.25 99 ARG A CA 1
ATOM 741 C C . ARG A 1 99 ? -15.519 -2.517 25.116 1.00 91.25 99 ARG A C 1
ATOM 743 O O . ARG A 1 99 ? -15.704 -2.389 26.327 1.00 91.25 99 ARG A O 1
ATOM 750 N N . ASP A 1 100 ? -15.944 -3.560 24.421 1.00 91.19 100 ASP A N 1
ATOM 751 C CA . ASP A 1 100 ? -16.713 -4.641 25.032 1.00 91.19 100 ASP A CA 1
ATOM 752 C C . ASP A 1 100 ? -15.867 -5.427 26.037 1.00 91.19 100 ASP A C 1
ATOM 754 O O . ASP A 1 100 ? -16.304 -5.648 27.166 1.00 91.19 100 ASP A O 1
ATOM 758 N N . VAL A 1 101 ? -14.607 -5.717 25.702 1.00 91.38 101 VAL A N 1
ATOM 759 C CA . VAL A 1 101 ? -13.644 -6.320 26.638 1.00 91.38 101 VAL A CA 1
ATOM 760 C C . VAL A 1 101 ? -13.370 -5.405 27.832 1.00 91.38 101 VAL A C 1
ATOM 762 O O . VAL A 1 101 ? -13.300 -5.872 28.963 1.00 91.38 101 VAL A O 1
ATOM 765 N N . SER A 1 102 ? -13.259 -4.088 27.639 1.00 93.38 102 SER A N 1
ATOM 766 C CA . SER A 1 102 ? -13.011 -3.180 28.766 1.00 93.38 102 SER A CA 1
ATOM 767 C C . SER A 1 102 ? -14.125 -3.237 29.815 1.00 93.38 102 SER A C 1
ATOM 769 O O . SER A 1 102 ? -13.847 -3.098 31.001 1.00 93.38 102 SER A O 1
ATOM 771 N N . ARG A 1 103 ? -15.376 -3.495 29.406 1.00 90.50 103 ARG A N 1
ATOM 772 C CA . ARG A 1 103 ? -16.527 -3.622 30.314 1.00 90.50 103 ARG A CA 1
ATOM 773 C C . ARG A 1 103 ? -16.479 -4.876 31.184 1.00 90.50 103 ARG A C 1
ATOM 775 O O . ARG A 1 103 ? -17.137 -4.890 32.219 1.00 90.50 103 ARG A O 1
ATOM 782 N N . THR A 1 104 ? -15.731 -5.906 30.791 1.00 93.06 104 THR A N 1
ATOM 783 C CA . THR A 1 104 ? -15.589 -7.137 31.586 1.00 93.06 104 THR A CA 1
ATOM 784 C C . THR A 1 104 ? -14.474 -7.040 32.627 1.00 93.06 104 THR A C 1
ATOM 786 O O . THR A 1 104 ? -14.430 -7.849 33.553 1.00 93.06 104 THR A O 1
ATOM 789 N N . ILE A 1 105 ? -13.593 -6.040 32.517 1.00 91.75 105 ILE A N 1
ATOM 790 C CA . ILE A 1 105 ? -12.439 -5.859 33.399 1.00 91.75 105 ILE A CA 1
ATOM 791 C C . ILE A 1 105 ? -12.757 -4.783 34.445 1.00 91.75 105 ILE A C 1
ATOM 793 O O . ILE A 1 105 ? -13.059 -3.651 34.075 1.00 91.75 105 ILE A O 1
ATOM 797 N N . PRO A 1 106 ? -12.660 -5.077 35.751 1.00 90.44 106 PRO A N 1
ATOM 798 C CA . PRO A 1 106 ? -12.886 -4.081 36.789 1.00 90.44 106 PRO A CA 1
ATOM 799 C C . PRO A 1 106 ? -11.653 -3.200 37.048 1.00 90.44 106 PRO A C 1
ATOM 801 O O . PRO A 1 106 ? -10.500 -3.599 36.879 1.00 90.44 106 PRO A O 1
ATOM 804 N N . GLY A 1 107 ? -11.897 -1.991 37.556 1.00 92.44 107 GLY A N 1
ATOM 805 C CA . GLY A 1 107 ? -10.857 -1.105 38.082 1.00 92.44 107 GLY A CA 1
ATOM 806 C C . GLY A 1 107 ? -10.178 -0.226 37.029 1.00 92.44 107 GLY A C 1
ATOM 807 O O . GLY A 1 107 ? -10.726 0.070 35.973 1.00 92.44 107 GLY A O 1
ATOM 808 N N . LYS A 1 108 ? -8.960 0.245 37.328 1.00 91.38 108 LYS A N 1
ATOM 809 C CA . LYS A 1 108 ? -8.260 1.255 36.504 1.00 91.38 108 LYS A CA 1
ATOM 810 C C . LYS A 1 108 ? -7.938 0.773 35.084 1.00 91.38 108 LYS A C 1
ATOM 812 O O . LYS A 1 108 ? -7.841 1.591 34.173 1.00 91.38 108 LYS A O 1
ATOM 817 N N . GLN A 1 109 ? -7.791 -0.537 34.888 1.00 91.19 109 GLN A N 1
ATOM 818 C CA . GLN A 1 109 ? -7.499 -1.130 33.581 1.00 91.19 109 GLN A CA 1
ATOM 819 C C . GLN A 1 109 ? -8.640 -0.920 32.578 1.00 91.19 109 GLN A C 1
ATOM 821 O O . GLN A 1 109 ? -8.364 -0.677 31.405 1.00 91.19 109 GLN A O 1
ATOM 826 N N . GLN A 1 110 ? -9.895 -0.898 33.039 1.00 93.81 110 GLN A N 1
ATOM 827 C CA . GLN A 1 110 ? -11.057 -0.572 32.208 1.00 93.81 110 GLN A CA 1
ATOM 828 C C . GLN A 1 110 ? -10.878 0.757 31.470 1.00 93.81 110 GLN A C 1
ATOM 830 O O . GLN A 1 110 ? -11.095 0.850 30.264 1.00 93.81 110 GLN A O 1
ATOM 835 N N . ILE A 1 111 ? -10.450 1.788 32.204 1.00 92.50 111 ILE A N 1
ATOM 836 C CA . ILE A 1 111 ? -10.288 3.147 31.681 1.00 92.50 111 ILE A CA 1
ATOM 837 C C . ILE A 1 111 ? -9.177 3.177 30.628 1.00 92.50 111 ILE A C 1
ATOM 839 O O . ILE A 1 111 ? -9.335 3.815 29.589 1.00 92.50 111 ILE A O 1
ATOM 843 N N . LEU A 1 112 ? -8.077 2.458 30.869 1.00 94.56 112 LEU A N 1
ATOM 844 C CA . LEU A 1 112 ? -6.947 2.386 29.942 1.00 94.56 112 LEU A CA 1
ATOM 845 C C . LEU A 1 112 ? -7.332 1.698 28.628 1.00 94.56 112 LEU A C 1
ATOM 847 O O . LEU A 1 112 ? -7.055 2.232 27.556 1.00 94.56 112 LEU A O 1
ATOM 851 N N . ILE A 1 113 ? -8.017 0.554 28.700 1.00 93.75 113 ILE A N 1
ATOM 852 C CA . ILE A 1 113 ? -8.458 -0.181 27.506 1.00 93.75 113 ILE A CA 1
ATOM 853 C C . ILE A 1 113 ? -9.501 0.638 26.738 1.00 93.75 113 ILE A C 1
ATOM 855 O O . ILE A 1 113 ? -9.412 0.760 25.517 1.00 93.75 113 ILE A O 1
ATOM 859 N N . GLY A 1 114 ? -10.441 1.278 27.441 1.00 92.75 114 GLY A N 1
ATOM 860 C CA . GLY A 1 114 ? -11.414 2.180 26.826 1.00 92.75 114 GLY A CA 1
ATOM 861 C C . GLY A 1 114 ? -10.762 3.383 26.132 1.00 92.75 114 GLY A C 1
ATOM 862 O O . GLY A 1 114 ? -11.180 3.768 25.036 1.00 92.75 114 GLY A O 1
ATOM 863 N N . ALA A 1 115 ? -9.711 3.957 26.727 1.00 94.19 115 ALA A N 1
ATOM 864 C CA . ALA A 1 115 ? -8.942 5.041 26.122 1.00 94.19 115 ALA A CA 1
ATOM 865 C C . ALA A 1 115 ? -8.188 4.578 24.867 1.00 94.19 115 ALA A C 1
ATOM 867 O O . ALA A 1 115 ? -8.227 5.269 23.850 1.00 94.19 115 ALA A O 1
ATOM 868 N N . TYR A 1 116 ? -7.571 3.394 24.903 1.00 95.44 116 TYR A N 1
ATOM 869 C CA . TYR A 1 116 ? -6.890 2.815 23.745 1.00 95.44 116 TYR A CA 1
ATOM 870 C C . TYR A 1 116 ? -7.866 2.509 22.602 1.00 95.44 116 TYR A C 1
ATOM 872 O O . TYR A 1 116 ? -7.622 2.885 21.458 1.00 95.44 116 TYR A O 1
ATOM 880 N N . ALA A 1 117 ? -9.031 1.934 22.913 1.00 94.12 117 ALA A N 1
ATOM 881 C CA . ALA A 1 117 ? -10.089 1.717 21.933 1.00 94.12 117 ALA A CA 1
ATOM 882 C C . ALA A 1 117 ? -10.519 3.030 21.2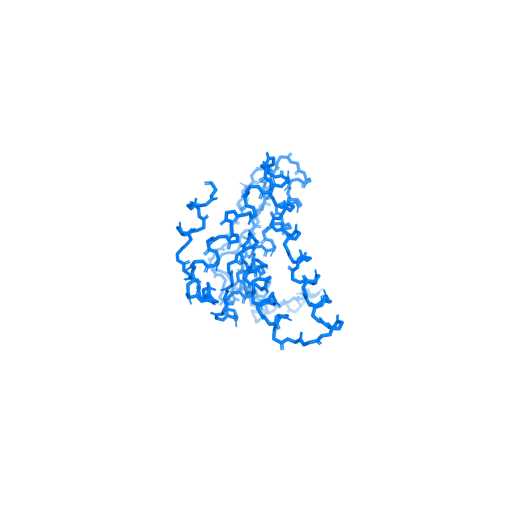57 1.00 94.12 117 ALA A C 1
ATOM 884 O O . ALA A 1 117 ? -10.708 3.083 20.045 1.00 94.12 117 ALA A O 1
ATOM 885 N N . LYS A 1 118 ? -10.655 4.117 22.026 1.00 93.00 118 LYS A N 1
ATOM 886 C CA . LYS A 1 118 ? -10.963 5.447 21.479 1.00 93.00 118 LYS A CA 1
ATOM 887 C C . LYS A 1 118 ? -9.819 6.011 20.627 1.00 93.00 118 LYS A C 1
ATOM 889 O O . LYS A 1 118 ? -10.101 6.701 19.654 1.00 93.00 118 LYS A O 1
ATOM 894 N N . ALA A 1 119 ? -8.564 5.724 20.969 1.00 95.75 119 ALA A N 1
ATOM 895 C CA . ALA A 1 119 ? -7.408 6.181 20.203 1.00 95.75 119 ALA A CA 1
ATOM 896 C C . ALA A 1 119 ? -7.376 5.586 18.787 1.00 95.75 119 ALA A C 1
ATOM 898 O O . ALA A 1 119 ? -7.033 6.301 17.856 1.00 95.75 119 ALA A O 1
ATOM 899 N N . LEU A 1 120 ? -7.804 4.332 18.600 1.00 93.56 120 LEU A N 1
ATOM 900 C CA . LEU A 1 120 ? -7.871 3.701 17.272 1.00 93.56 120 LEU A CA 1
ATOM 901 C C . LEU A 1 120 ? -8.805 4.439 16.300 1.00 93.56 120 LEU A C 1
ATOM 903 O O . LEU A 1 120 ? -8.529 4.512 15.106 1.00 93.56 120 LEU A O 1
ATOM 907 N N . GLU A 1 121 ? -9.868 5.072 16.803 1.00 92.81 121 GLU A N 1
ATOM 908 C CA . GLU A 1 121 ? -10.804 5.83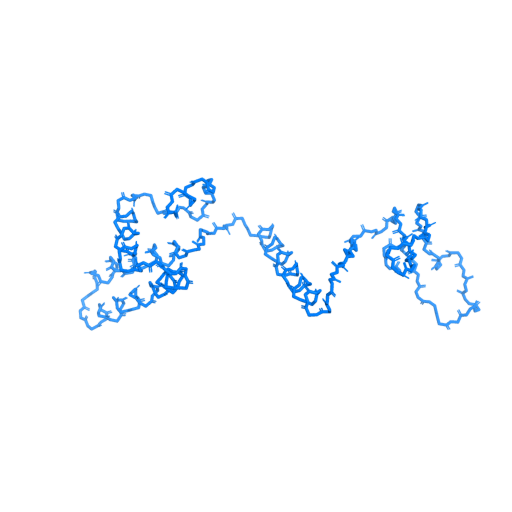7 15.969 1.00 92.81 121 GLU A CA 1
ATOM 909 C C . GLU A 1 121 ? -10.201 7.139 15.402 1.00 92.81 121 GLU A C 1
ATOM 911 O O . GLU A 1 121 ? -10.868 7.830 14.628 1.00 92.81 121 GLU A O 1
ATOM 916 N N . ILE A 1 122 ? -8.959 7.500 15.757 1.00 94.88 122 ILE A N 1
ATOM 917 C CA . ILE A 1 122 ? -8.278 8.666 15.178 1.00 94.88 122 ILE A CA 1
ATOM 918 C C . ILE A 1 122 ? -8.012 8.494 13.680 1.00 94.88 122 ILE A C 1
ATOM 920 O O . ILE A 1 122 ? -8.068 9.471 12.945 1.00 94.88 122 ILE A O 1
ATOM 924 N N . ILE A 1 123 ? -7.774 7.265 13.213 1.00 92.75 123 ILE A N 1
A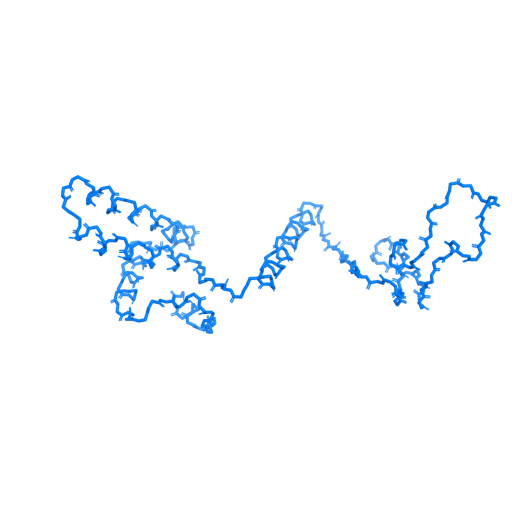TOM 925 C CA . ILE A 1 123 ? -7.483 6.980 11.804 1.00 92.75 123 ILE A CA 1
ATOM 926 C C . ILE A 1 123 ? -8.707 7.269 10.916 1.00 92.75 123 ILE A C 1
ATOM 928 O O . ILE A 1 123 ? -8.601 8.137 10.047 1.00 92.75 123 ILE A O 1
ATOM 932 N N . PRO A 1 124 ? -9.891 6.656 11.142 1.00 91.25 124 PRO A N 1
ATOM 933 C CA . PRO A 1 124 ? -11.094 7.008 10.386 1.00 91.25 124 PRO A CA 1
ATOM 934 C C . PRO A 1 124 ? -11.500 8.474 10.567 1.00 91.25 124 PRO A C 1
ATOM 936 O O . PRO A 1 124 ? -11.979 9.088 9.615 1.00 91.25 124 PRO A O 1
ATOM 939 N N . ARG A 1 125 ? -11.277 9.063 11.753 1.00 93.00 125 ARG A N 1
ATOM 940 C CA . ARG A 1 125 ? -11.501 10.498 11.983 1.00 93.00 125 ARG A CA 1
ATOM 941 C C . ARG A 1 125 ? -10.670 11.349 11.029 1.00 93.00 125 ARG A C 1
ATOM 943 O O . ARG A 1 125 ? -11.228 12.178 10.322 1.00 93.00 125 ARG A O 1
ATOM 950 N N . GLN A 1 126 ? -9.365 11.097 10.977 1.00 94.25 126 GLN A N 1
ATOM 951 C CA . GLN A 1 126 ? -8.445 11.876 10.162 1.00 94.25 126 GLN A CA 1
ATOM 952 C C . GLN A 1 126 ? -8.728 11.707 8.668 1.00 94.25 126 GLN A C 1
ATOM 954 O O . GLN A 1 126 ? -8.620 12.671 7.919 1.00 94.25 126 GLN A O 1
ATOM 959 N N . LEU A 1 127 ? -9.141 10.511 8.232 1.00 90.94 127 LEU A N 1
ATOM 960 C CA . LEU A 1 127 ? -9.592 10.289 6.855 1.00 90.94 127 LEU A CA 1
ATOM 961 C C . LEU A 1 127 ? -10.815 11.151 6.510 1.00 90.94 127 LEU A C 1
ATOM 963 O O . LEU A 1 127 ? -10.859 11.729 5.428 1.00 90.94 127 LEU A O 1
ATOM 967 N N . CYS A 1 128 ? -11.781 11.271 7.425 1.00 90.44 128 CYS A N 1
ATOM 968 C CA . CYS A 1 128 ? -12.952 12.128 7.230 1.00 90.44 128 CYS A CA 1
ATOM 969 C C . CYS A 1 128 ? -12.575 13.614 7.202 1.00 90.44 128 CYS A C 1
ATOM 971 O O . CYS A 1 128 ? -12.998 14.326 6.293 1.00 90.44 128 CYS A O 1
ATOM 973 N N . ASP A 1 129 ? -11.755 14.059 8.159 1.00 91.50 129 ASP A N 1
ATOM 974 C CA . ASP A 1 129 ? -11.322 15.455 8.265 1.00 91.50 129 ASP A CA 1
ATOM 975 C C . ASP A 1 129 ? -10.515 15.876 7.025 1.00 91.50 129 ASP A C 1
ATOM 977 O O . ASP A 1 129 ? -10.771 16.927 6.438 1.00 91.50 129 ASP A O 1
ATOM 981 N N . ASN A 1 130 ? -9.598 15.021 6.558 1.00 91.12 130 ASN A N 1
ATOM 982 C CA . ASN A 1 130 ? -8.804 15.268 5.351 1.00 91.12 130 ASN A CA 1
ATOM 983 C C . ASN A 1 130 ? -9.658 15.292 4.074 1.00 91.12 130 ASN A C 1
ATOM 985 O O . ASN A 1 130 ? -9.306 15.974 3.115 1.00 91.12 130 ASN A O 1
ATOM 989 N N . ALA A 1 131 ? -10.771 14.555 4.052 1.00 89.38 131 ALA A N 1
ATOM 990 C CA . ALA A 1 131 ? -11.726 14.554 2.948 1.00 89.38 131 ALA A CA 1
ATOM 991 C C . ALA A 1 131 ? -12.752 15.705 3.027 1.00 89.38 131 ALA A C 1
ATOM 993 O O . ALA A 1 131 ? -13.572 15.853 2.123 1.00 89.38 131 ALA A O 1
ATOM 994 N N . GLY A 1 132 ? -12.714 16.527 4.083 1.00 90.81 132 GLY A N 1
ATOM 995 C CA . GLY A 1 132 ? -13.627 17.657 4.275 1.00 90.81 132 GLY A CA 1
ATOM 996 C C . GLY A 1 132 ? -15.023 17.270 4.774 1.00 90.81 132 GLY A C 1
ATOM 997 O O . GLY A 1 132 ? -15.954 18.068 4.664 1.00 90.81 132 GLY A O 1
ATOM 998 N N . PHE A 1 133 ? -15.193 16.063 5.317 1.00 90.19 133 PHE A N 1
ATOM 999 C CA . PHE A 1 133 ? -16.462 15.605 5.878 1.00 90.19 133 PHE A CA 1
ATOM 1000 C C . PHE A 1 133 ? -16.566 15.865 7.386 1.00 90.19 133 PHE A C 1
ATOM 1002 O O . PHE A 1 133 ? -15.566 15.954 8.092 1.00 90.19 133 PHE A O 1
ATOM 1009 N N . ASP A 1 134 ? -17.796 15.897 7.915 1.00 91.25 134 ASP A N 1
ATOM 1010 C CA . ASP A 1 134 ? -18.021 15.902 9.365 1.00 91.25 134 ASP A CA 1
ATOM 1011 C C . ASP A 1 134 ? -17.687 14.527 9.966 1.00 91.25 134 ASP A C 1
ATOM 1013 O O . ASP A 1 134 ? -18.514 13.603 10.000 1.00 91.25 134 ASP A O 1
ATOM 1017 N N . ALA A 1 135 ? -16.463 14.412 10.482 1.00 89.62 135 ALA A N 1
ATOM 1018 C CA . ALA A 1 135 ? -15.966 13.198 11.107 1.00 89.62 135 ALA A CA 1
ATOM 1019 C C . ALA A 1 135 ? -16.826 12.730 12.288 1.00 89.62 135 ALA A C 1
ATOM 1021 O O . ALA A 1 135 ? -16.909 11.529 12.542 1.00 89.62 135 ALA A O 1
ATOM 1022 N N . THR A 1 136 ? -17.496 13.631 13.015 1.00 90.38 136 THR A N 1
ATOM 1023 C CA . THR A 1 136 ? -18.322 13.242 14.169 1.00 90.38 136 THR A CA 1
ATOM 1024 C C . THR A 1 136 ? -19.557 12.476 13.717 1.00 90.38 136 THR A C 1
ATOM 1026 O O . THR A 1 136 ? -19.872 11.419 14.272 1.00 90.38 136 THR A O 1
ATOM 1029 N N . ASN A 1 137 ? -20.238 12.979 12.689 1.00 90.00 137 ASN A N 1
ATOM 1030 C CA . ASN A 1 137 ? -21.407 12.325 12.116 1.00 90.00 137 ASN A CA 1
ATOM 1031 C C . ASN A 1 137 ? -21.033 10.974 11.485 1.00 90.00 137 ASN A C 1
ATOM 1033 O O . ASN A 1 137 ? -21.663 9.956 11.782 1.00 90.00 137 ASN A O 1
ATOM 1037 N N . ILE A 1 138 ? -19.958 10.936 10.689 1.00 87.00 138 ILE A N 1
ATOM 1038 C CA . ILE A 1 138 ? -19.505 9.701 10.033 1.00 87.00 138 ILE A CA 1
ATOM 1039 C C . ILE A 1 138 ? -19.067 8.650 11.057 1.00 87.00 138 ILE A C 1
ATOM 1041 O O . ILE A 1 138 ? -19.524 7.513 10.978 1.00 87.00 138 ILE A O 1
ATOM 1045 N N . LEU A 1 139 ? -18.264 9.006 12.065 1.00 88.56 139 LEU A N 1
ATOM 1046 C CA . LEU A 1 139 ? -17.854 8.057 13.108 1.00 88.56 139 LEU A CA 1
ATOM 1047 C C . LEU A 1 139 ? -19.046 7.490 13.877 1.00 88.56 139 LEU A C 1
ATOM 1049 O O . LEU A 1 139 ? -19.050 6.307 14.206 1.00 88.56 139 LEU A O 1
ATOM 1053 N N . ASN A 1 140 ? -20.070 8.298 14.159 1.00 89.31 140 ASN A N 1
ATOM 1054 C CA . ASN A 1 140 ? -21.274 7.801 14.823 1.00 89.31 140 ASN A CA 1
ATOM 1055 C C . ASN A 1 140 ? -22.037 6.802 13.943 1.00 89.31 140 ASN A C 1
ATOM 1057 O O . ASN A 1 140 ? -22.446 5.752 14.440 1.00 89.31 140 ASN A O 1
ATOM 1061 N N . LYS A 1 141 ? -22.161 7.075 12.638 1.00 86.69 141 LYS A N 1
ATOM 1062 C CA . LYS A 1 141 ? -22.739 6.128 11.671 1.00 86.69 141 LYS A CA 1
ATOM 1063 C C . LYS A 1 141 ? -21.916 4.842 11.569 1.00 86.69 141 LYS A C 1
ATOM 1065 O O . LYS A 1 141 ? -22.492 3.757 11.584 1.00 86.69 141 LYS A O 1
ATOM 1070 N N . LEU A 1 142 ? -20.587 4.945 11.516 1.00 85.81 142 LEU A N 1
ATOM 1071 C CA . LEU A 1 142 ? -19.686 3.789 11.490 1.00 85.81 142 LEU A CA 1
ATOM 1072 C C . LEU A 1 142 ? -19.838 2.946 12.759 1.00 85.81 142 LEU A C 1
ATOM 1074 O O . LEU A 1 142 ? -20.050 1.743 12.663 1.00 85.81 142 LEU A O 1
ATOM 1078 N N . ARG A 1 143 ? -19.836 3.564 13.948 1.00 86.25 143 ARG A N 1
ATOM 1079 C CA . ARG A 1 143 ? -20.093 2.857 15.216 1.00 86.25 143 ARG A CA 1
ATOM 1080 C C . ARG A 1 143 ? -21.434 2.132 15.204 1.00 86.25 143 ARG A C 1
ATOM 1082 O O . ARG A 1 143 ? -21.504 1.010 15.688 1.00 86.25 143 ARG A O 1
ATOM 1089 N N . GLN A 1 144 ? -22.483 2.762 14.672 1.00 86.88 144 GLN A N 1
ATOM 1090 C CA . GLN A 1 144 ? -23.803 2.144 14.580 1.00 86.88 144 GLN A CA 1
ATOM 1091 C C . GLN A 1 144 ? -23.790 0.921 13.658 1.00 86.88 144 GLN A C 1
ATOM 1093 O O . GLN A 1 144 ? -24.302 -0.120 14.058 1.00 86.88 144 GLN A O 1
ATOM 1098 N N . LYS A 1 145 ? -23.180 1.023 12.470 1.00 84.94 145 LYS A N 1
ATOM 1099 C CA . LYS A 1 145 ? -23.054 -0.104 11.532 1.00 84.94 145 LYS A CA 1
ATOM 1100 C C . LYS A 1 145 ? -22.267 -1.259 12.151 1.00 84.94 145 LYS A C 1
ATOM 1102 O O . LYS A 1 145 ? -22.798 -2.354 12.278 1.00 84.94 145 LYS A O 1
ATOM 1107 N N . HIS A 1 146 ? -21.075 -0.977 12.676 1.00 83.06 146 HIS A N 1
ATOM 1108 C CA . HIS A 1 146 ? -20.251 -1.983 13.348 1.00 83.06 146 HIS A CA 1
ATOM 1109 C C . HIS A 1 146 ? -20.935 -2.585 14.586 1.00 83.06 146 HIS A C 1
ATOM 1111 O O . HIS A 1 146 ? -20.666 -3.728 14.930 1.00 83.06 146 HIS A O 1
ATOM 1117 N N . ALA A 1 147 ? -21.826 -1.864 15.276 1.00 82.69 147 ALA A N 1
ATOM 1118 C CA . ALA A 1 147 ? -22.596 -2.415 16.395 1.00 82.69 147 ALA A CA 1
ATOM 1119 C C . ALA A 1 147 ? -23.776 -3.303 15.955 1.00 82.69 147 ALA A C 1
ATOM 1121 O O . ALA A 1 147 ? -24.179 -4.181 16.716 1.00 82.69 147 ALA A O 1
ATOM 1122 N N . GLN A 1 148 ? -24.345 -3.057 14.771 1.00 78.06 148 GLN A N 1
ATOM 1123 C CA . GLN A 1 148 ? -25.457 -3.829 14.205 1.00 78.06 148 GLN A CA 1
ATOM 1124 C C . GLN A 1 148 ? -24.982 -5.099 13.494 1.00 78.06 148 GLN A C 1
ATOM 1126 O O . GLN A 1 148 ? -25.686 -6.109 13.530 1.00 78.06 148 GLN A O 1
ATOM 1131 N N . ASP A 1 149 ? -23.789 -5.068 12.903 1.00 64.75 149 ASP A N 1
ATOM 1132 C CA . ASP A 1 149 ? -23.181 -6.238 12.281 1.00 64.75 149 ASP A CA 1
ATOM 1133 C C . ASP A 1 149 ? -22.770 -7.257 13.367 1.00 64.75 149 ASP A C 1
ATOM 1135 O O . ASP A 1 149 ? -21.905 -7.011 14.215 1.00 64.75 149 ASP A O 1
ATOM 1139 N N . GLN A 1 150 ? -23.474 -8.397 13.380 1.00 50.34 150 GLN A N 1
ATOM 1140 C CA . GLN A 1 150 ? -23.240 -9.529 14.292 1.00 50.34 150 GLN A CA 1
ATOM 1141 C C . GLN A 1 150 ? -22.131 -10.468 13.803 1.00 50.34 150 GLN A C 1
ATOM 1143 O O . GLN A 1 150 ? -21.583 -11.234 14.593 1.00 50.34 150 GLN A O 1
ATOM 1148 N N . GLU A 1 151 ? -21.787 -10.398 12.520 1.00 48.97 151 GLU A N 1
ATOM 1149 C CA . GLU A 1 151 ? -20.599 -11.047 11.981 1.00 48.97 151 GLU A CA 1
ATOM 1150 C C . GLU A 1 151 ? -19.403 -10.117 12.228 1.00 48.97 151 GLU A C 1
ATOM 1152 O O . GLU A 1 151 ? -19.463 -8.955 11.814 1.00 48.97 151 GLU A O 1
ATOM 1157 N N . PRO A 1 152 ? -18.320 -10.574 12.886 1.00 49.41 152 PRO A N 1
ATOM 1158 C CA . PRO A 1 152 ? -17.078 -9.812 12.906 1.00 49.41 152 PRO A CA 1
ATOM 1159 C C . PRO A 1 152 ? -16.701 -9.557 11.450 1.00 49.41 152 PRO A C 1
ATOM 1161 O O . PRO A 1 152 ? -16.497 -10.529 10.725 1.00 49.41 152 PRO A O 1
ATOM 1164 N N . PHE A 1 153 ? -16.689 -8.284 11.022 1.00 48.53 153 PHE A N 1
ATOM 1165 C CA . PHE A 1 153 ? -16.457 -7.887 9.628 1.00 48.53 153 PHE A CA 1
ATOM 1166 C C . PHE A 1 153 ? -15.264 -8.694 9.119 1.00 48.53 153 PHE A C 1
ATOM 1168 O O . PHE A 1 153 ? -14.158 -8.520 9.647 1.00 48.53 153 PHE A O 1
ATOM 1175 N N . PRO A 1 154 ? -15.482 -9.694 8.248 1.00 41.44 154 PRO A N 1
ATOM 1176 C CA . PRO A 1 154 ? -14.578 -10.816 8.257 1.00 41.44 154 PRO A CA 1
ATOM 1177 C C . PRO A 1 154 ? -13.207 -10.338 7.803 1.00 41.44 154 PRO A C 1
ATOM 1179 O O . PRO A 1 154 ? -13.065 -9.603 6.829 1.00 41.44 154 PRO A O 1
ATOM 1182 N N . LEU A 1 155 ? -12.175 -10.868 8.457 1.00 41.44 155 LEU A N 1
ATOM 1183 C CA . LEU A 1 155 ? -10.800 -10.984 7.952 1.00 41.44 155 LEU A CA 1
ATOM 1184 C C . LEU A 1 155 ? -10.720 -11.738 6.594 1.00 41.44 155 LEU A C 1
ATOM 1186 O O . LEU A 1 155 ? -9.656 -12.200 6.188 1.00 41.44 155 LEU A O 1
ATOM 1190 N N . ARG A 1 156 ? -11.858 -11.913 5.908 1.00 37.56 156 ARG A N 1
ATOM 1191 C CA . ARG A 1 156 ? -12.031 -12.432 4.561 1.00 37.56 156 ARG A CA 1
ATOM 1192 C C . ARG A 1 156 ? -12.655 -11.335 3.721 1.00 37.56 156 ARG A C 1
ATOM 1194 O O . ARG A 1 156 ? -13.717 -10.818 4.051 1.00 37.56 156 ARG A O 1
ATOM 1201 N N . VAL A 1 157 ? -11.985 -11.044 2.617 1.00 40.22 157 VAL A N 1
ATOM 1202 C CA . VAL A 1 157 ? -12.390 -10.114 1.566 1.00 40.22 157 VAL A CA 1
ATOM 1203 C C . VAL A 1 157 ? -13.839 -10.386 1.141 1.00 40.22 157 VAL A C 1
ATOM 1205 O O . VAL A 1 157 ? -14.110 -11.254 0.315 1.00 40.22 157 VAL A O 1
ATOM 1208 N N . GLY A 1 158 ? -14.783 -9.651 1.727 1.00 36.59 158 GLY A N 1
ATOM 1209 C CA . GLY A 1 158 ? -16.102 -9.445 1.143 1.00 36.59 158 GLY A CA 1
ATOM 1210 C C . GLY A 1 158 ? -15.980 -8.512 -0.067 1.00 36.59 158 GLY A C 1
ATOM 1211 O O . GLY A 1 158 ? -15.012 -7.749 -0.156 1.00 36.59 158 GLY A O 1
ATOM 1212 N N . PRO A 1 159 ? -16.920 -8.565 -1.024 1.00 32.81 159 PRO A N 1
ATOM 1213 C CA . PRO A 1 159 ? -16.838 -7.765 -2.238 1.00 32.81 159 PRO A CA 1
ATOM 1214 C C . PRO A 1 159 ? -16.724 -6.272 -1.895 1.00 32.81 159 PRO A C 1
ATOM 1216 O O . PRO A 1 159 ? -17.473 -5.752 -1.065 1.00 32.81 159 PRO A O 1
ATOM 1219 N N . LEU A 1 160 ? -15.798 -5.579 -2.574 1.00 37.97 160 LEU A N 1
ATOM 1220 C CA . LEU A 1 160 ? -15.541 -4.130 -2.470 1.00 37.97 160 LEU A CA 1
ATOM 1221 C C . LEU A 1 160 ? -16.813 -3.258 -2.545 1.00 37.97 160 LEU A C 1
ATOM 1223 O O . LEU A 1 160 ? -16.800 -2.103 -2.116 1.00 37.97 160 LEU A O 1
ATOM 1227 N N . SER A 1 161 ? -17.922 -3.809 -3.046 1.00 32.88 161 SER A N 1
ATOM 1228 C CA . SER A 1 161 ? -19.242 -3.180 -3.081 1.00 32.88 161 SER A CA 1
ATOM 1229 C C . SER A 1 161 ? -19.764 -2.753 -1.705 1.00 32.88 161 SER A C 1
ATOM 1231 O O . SER A 1 161 ? -20.492 -1.769 -1.624 1.00 32.88 161 SER A O 1
ATOM 1233 N N . ALA A 1 162 ? -19.387 -3.436 -0.617 1.00 37.22 162 ALA A N 1
ATOM 1234 C CA . ALA A 1 162 ? -19.807 -3.042 0.733 1.00 37.22 162 ALA A CA 1
ATOM 1235 C C . ALA A 1 162 ? -19.128 -1.741 1.212 1.00 37.22 162 ALA A C 1
ATOM 1237 O O . ALA A 1 162 ? -19.704 -0.994 2.004 1.00 37.22 162 ALA A O 1
ATOM 1238 N N . PHE A 1 163 ? -17.927 -1.443 0.704 1.00 39.78 163 PHE A N 1
ATOM 1239 C CA . PHE A 1 163 ? -17.132 -0.290 1.129 1.00 39.78 163 PHE A CA 1
ATOM 1240 C C . PHE A 1 163 ? -17.526 0.997 0.390 1.00 39.78 163 PHE A C 1
ATOM 1242 O O . PHE A 1 163 ? -17.657 2.051 1.008 1.00 39.78 163 PHE A O 1
ATOM 1249 N N . MET A 1 164 ? -17.805 0.908 -0.916 1.00 34.38 164 MET A N 1
ATOM 1250 C CA . MET A 1 164 ? -18.252 2.062 -1.712 1.00 34.38 164 MET A CA 1
ATOM 1251 C C . MET A 1 164 ? -19.678 2.527 -1.392 1.00 34.38 164 MET A C 1
ATOM 1253 O O . MET A 1 164 ? -20.019 3.659 -1.693 1.00 34.38 164 MET A O 1
ATOM 1257 N N . ALA A 1 165 ? -20.505 1.706 -0.739 1.00 34.47 165 ALA A N 1
ATOM 1258 C CA . ALA A 1 165 ? -21.861 2.100 -0.345 1.00 34.47 165 ALA A CA 1
ATOM 1259 C C . ALA A 1 165 ? -21.915 3.021 0.897 1.00 34.47 165 ALA A C 1
ATOM 1261 O O . ALA A 1 165 ? -23.002 3.356 1.370 1.00 34.47 165 ALA A O 1
ATOM 1262 N N . SER A 1 166 ? -20.763 3.379 1.480 1.00 37.56 166 SER A N 1
ATOM 1263 C CA . SER A 1 166 ? -20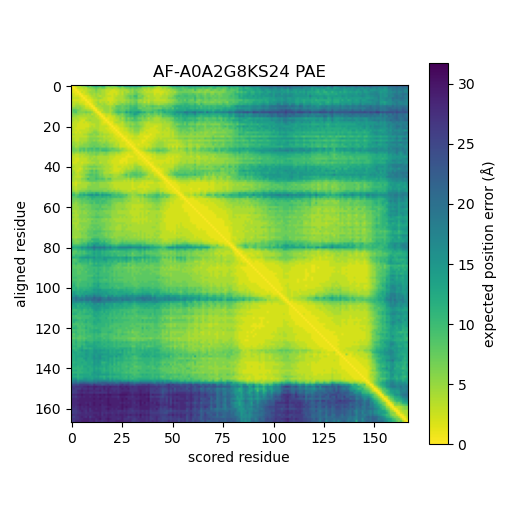.677 4.193 2.704 1.00 37.56 166 SER A CA 1
ATOM 1264 C C . SER A 1 166 ? -19.951 5.534 2.533 1.00 37.56 166 SER A C 1
ATOM 1266 O O . SER A 1 166 ? -19.835 6.252 3.527 1.00 37.56 166 SER A O 1
ATOM 1268 N N . TYR A 1 167 ? -19.511 5.865 1.315 1.00 35.22 167 TYR A N 1
ATOM 1269 C CA . TYR A 1 167 ? -19.020 7.190 0.924 1.00 35.22 167 TYR A CA 1
ATOM 1270 C C . TYR A 1 167 ? -20.024 7.881 0.003 1.00 35.22 167 TYR A C 1
ATOM 1272 O O . TYR A 1 167 ? -20.629 7.172 -0.832 1.00 35.22 167 TYR A O 1
#

Foldseek 3Di:
DQLQPAADDPDPVPDDPNRDGDAPDWDWDDDDPDIDTDGHRRPRDPDDDDDDDDPDPVVSVVVVVVVVVVVVVVVVCVVDVFADDDLLLVLLLLLVVLLVVLVVDDDPVSVVSNVVSVVSLVRNLVVQVVVVHDSVVLSVVSNVVSVPDPPSRDSHDDDCVVVVVSD

InterPro domains:
  IPR002423 Chaperonin Cpn60/GroEL/TCP-1 family [PF00118] (2-150)
  IPR017998 T-complex protein 1 [PR00304] (49-71)
  IPR017998 T-complex protein 1 [PR00304] (83-95)
  IPR017998 T-complex protein 1 [PTHR11353] (2-149)
  IPR027409 GroEL-like apical domain superfamily [G3DSA:3.50.7.10] (2-46)
  IPR027409 GroEL-like apical domain superfamily [SSF52029] (2-54)
  IPR027410 TCP-1-like chaperonin intermediate domain superfamily [G3DSA:3.30.260.10] (47-81)
  IPR027413 GroEL-like equatorial domain superfamily [G3DSA:1.10.560.10] (82-151)
  IPR027413 GroEL-like equatorial domain superfamily [SSF48592] (76-149)

Nearest PDB structures (foldseek):
  7lup-assembly1_K  TM=9.219E-01  e=1.980E-14  Homo sapiens
  6ks7-assembly1_h  TM=5.889E-01  e=5.059E-13  Saccharomyces cerevisiae S288C
  7ylu-assembly1_H  TM=5.869E-01  e=4.660E-12  Saccharomyces cerevisiae
  5w74-assembly1_A  TM=9.084E-01  e=8.252E-08  Methanococcus maripaludis
  3aq1-assembly1_B  TM=6.008E-01  e=2.156E-07  Methanococcoides burtonii DSM 6242

pLDDT: mean 84.1, std 16.22, range [32.81, 96.44]

Organism: Stichopus japonicus (NCBI:txid307972)

Sequence (167 aa):
MQACGGAIQTSVQSMTDDVLGMCEIFEEEQIGGERFNLFTGCPQAKTCTLILRGGAEQFIEETERSLHDAIMIVRRAIKNDAVVAGGGAIEMEISKYLRDVSRTIPGKQQILIGAYAKALEIIPRQLCDNAGFDATNILNKLRQKHAQDQEPFPLRVGPLSAFMASY

Radius of gyration: 26.35 Å; Cα contacts (8 Å, |Δi|>4): 152; chains: 1; bounding box: 65×39×69 Å

Secondary structure (DSSP, 8-state):
-GGGTPPP-S-GGG--GGG----SEEEEEEETTEEEEEEES-TT----------SSHHHHHHHHHHHHHHHHHHHHHHH-S----TTTHHHHHHHHHHHHHHHHS-SHHHHHHHHHHHHHTHHHHHHHHHTTS-HHHHHHHHHHHHHH--S---SS---THHHHTT-

Solvent-accessible surface area (backbone atoms only — not comparable to full-atom values): 9978 Å² total; per-residue (Å²): 90,66,35,28,59,25,56,94,72,94,56,82,89,76,76,49,80,87,40,53,52,48,58,73,42,78,47,80,44,75,64,84,95,46,77,42,81,46,78,40,70,30,86,54,52,88,72,86,85,84,88,85,81,63,97,45,70,73,58,40,55,51,48,50,53,53,51,52,51,51,52,53,50,52,56,49,52,75,75,36,98,64,50,70,63,64,92,35,51,50,35,48,51,51,20,50,53,36,40,58,54,20,73,76,42,79,67,75,61,19,58,53,39,39,50,51,22,56,56,43,45,50,56,39,33,48,56,26,50,76,71,73,45,67,33,68,63,51,50,53,52,49,52,50,51,63,68,67,49,85,62,74,82,51,62,51,82,66,69,70,68,70,62,61,75,77,111

Mean predicted aligned error: 9.53 Å